Protein AF-A0A371HP97-F1 (afdb_monomer_lite)

Structure (mmCIF, N/CA/C/O backbone):
data_AF-A0A371HP97-F1
#
_entry.id   AF-A0A371HP97-F1
#
loop_
_atom_site.group_PDB
_atom_site.id
_atom_site.type_symbol
_atom_site.label_atom_id
_atom_site.label_alt_id
_atom_site.label_comp_id
_atom_site.label_asym_id
_atom_site.label_entity_id
_atom_site.label_seq_id
_atom_site.pdbx_PDB_ins_code
_atom_site.Cartn_x
_atom_site.Cartn_y
_atom_site.Cartn_z
_atom_site.occupancy
_atom_site.B_iso_or_equiv
_atom_site.auth_seq_id
_atom_site.auth_comp_id
_atom_site.auth_asym_id
_atom_site.auth_atom_id
_atom_site.pdbx_PDB_model_num
ATOM 1 N N . MET A 1 1 ? 38.746 -4.036 11.610 1.00 35.34 1 MET A N 1
ATOM 2 C CA . MET A 1 1 ? 38.986 -3.024 10.558 1.00 35.34 1 MET A CA 1
ATOM 3 C C . MET A 1 1 ? 38.233 -3.455 9.306 1.00 35.34 1 MET A C 1
ATOM 5 O O . MET A 1 1 ? 38.706 -4.333 8.599 1.00 35.34 1 MET A O 1
ATOM 9 N N . THR A 1 2 ? 37.035 -2.927 9.071 1.00 46.94 2 THR A N 1
ATOM 10 C CA . THR A 1 2 ? 36.255 -3.171 7.846 1.00 46.94 2 THR A CA 1
ATOM 11 C C . THR A 1 2 ? 36.553 -2.050 6.853 1.00 46.94 2 THR A C 1
ATOM 13 O O . THR A 1 2 ? 36.410 -0.873 7.173 1.00 46.94 2 THR A O 1
ATOM 16 N N . ARG A 1 3 ? 37.056 -2.404 5.666 1.00 50.53 3 ARG A N 1
ATOM 17 C CA . ARG A 1 3 ? 37.350 -1.446 4.592 1.00 50.53 3 ARG A CA 1
ATOM 18 C C . ARG A 1 3 ? 36.025 -1.041 3.941 1.00 50.53 3 ARG A C 1
ATOM 20 O O . ARG A 1 3 ? 35.322 -1.904 3.429 1.00 50.53 3 ARG A O 1
ATOM 27 N N . SER A 1 4 ? 35.693 0.247 3.982 1.00 48.66 4 SER A N 1
ATOM 28 C CA . SER A 1 4 ? 34.608 0.824 3.183 1.00 48.66 4 SER A CA 1
ATOM 29 C C . SER A 1 4 ? 35.014 0.787 1.707 1.00 48.66 4 SER A C 1
ATOM 31 O O . SER A 1 4 ? 36.081 1.297 1.361 1.00 48.66 4 SER A O 1
ATOM 33 N N . SER A 1 5 ? 34.201 0.154 0.859 1.00 60.38 5 SER A N 1
ATOM 34 C CA . SER A 1 5 ? 34.313 0.277 -0.596 1.00 60.38 5 SER A CA 1
ATOM 35 C C . SER A 1 5 ? 33.725 1.624 -0.987 1.00 60.38 5 SER A C 1
ATOM 37 O O . SER A 1 5 ? 32.514 1.819 -0.911 1.00 60.38 5 SER A O 1
ATOM 39 N N . THR A 1 6 ? 34.575 2.575 -1.359 1.00 61.97 6 THR A N 1
ATOM 40 C CA . THR A 1 6 ? 34.123 3.793 -2.027 1.00 61.97 6 THR A CA 1
ATOM 41 C C . THR A 1 6 ? 33.918 3.432 -3.492 1.00 61.97 6 THR A C 1
ATOM 43 O O . THR A 1 6 ? 34.843 3.556 -4.294 1.00 61.97 6 THR A O 1
ATOM 46 N N . ASP A 1 7 ? 32.736 2.913 -3.825 1.00 62.94 7 ASP A N 1
ATOM 47 C CA . ASP A 1 7 ? 32.350 2.733 -5.223 1.00 62.94 7 ASP A CA 1
ATOM 48 C C . ASP A 1 7 ? 32.505 4.083 -5.938 1.00 62.94 7 ASP A C 1
ATOM 50 O O . ASP A 1 7 ? 31.958 5.090 -5.467 1.00 62.94 7 ASP A O 1
ATOM 54 N N . PRO A 1 8 ? 33.275 4.159 -7.040 1.00 59.53 8 PRO A N 1
ATOM 55 C CA . PRO A 1 8 ? 33.364 5.375 -7.825 1.00 59.53 8 PRO A CA 1
ATOM 56 C C . PRO A 1 8 ? 31.975 5.67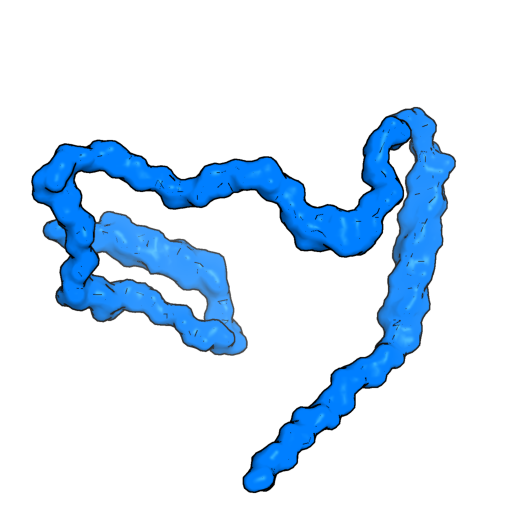9 -8.381 1.00 59.53 8 PRO A C 1
ATOM 58 O O . PRO A 1 8 ? 31.484 4.986 -9.273 1.00 59.53 8 PRO A O 1
ATOM 61 N N . LEU A 1 9 ? 31.322 6.698 -7.820 1.00 64.31 9 LEU A N 1
ATOM 62 C CA . LEU A 1 9 ? 30.080 7.233 -8.361 1.00 64.31 9 LEU A CA 1
ATOM 63 C C . LEU A 1 9 ? 30.304 7.525 -9.849 1.00 64.31 9 LEU A C 1
ATOM 65 O O . LEU A 1 9 ? 31.306 8.143 -10.211 1.00 64.31 9 LEU A O 1
ATOM 69 N N . HIS A 1 10 ? 29.397 7.000 -10.675 1.00 62.69 10 HIS A N 1
ATOM 70 C CA . HIS A 1 10 ? 29.421 7.032 -12.137 1.00 62.69 10 HIS A CA 1
ATOM 71 C C . HIS A 1 10 ? 30.087 8.295 -12.710 1.00 62.69 10 HIS A C 1
ATOM 73 O O . HIS A 1 10 ? 29.746 9.416 -12.326 1.00 62.69 10 HIS A O 1
ATOM 79 N N . ALA A 1 11 ? 31.013 8.111 -13.658 1.00 60.91 11 ALA A N 1
ATOM 80 C CA . ALA A 1 11 ? 31.627 9.216 -14.386 1.00 60.91 11 ALA A CA 1
ATOM 81 C C . ALA A 1 11 ? 30.537 10.082 -15.039 1.00 60.91 11 ALA A C 1
ATOM 83 O O . ALA A 1 11 ? 29.614 9.555 -15.661 1.00 60.91 11 ALA A O 1
ATOM 84 N N . PHE A 1 12 ? 30.644 11.403 -14.876 1.00 60.94 12 PHE A N 1
ATOM 85 C CA . PHE A 1 12 ? 29.743 12.365 -15.507 1.00 60.94 12 PHE A CA 1
ATOM 86 C C . PHE A 1 12 ? 29.695 12.129 -17.021 1.00 60.94 12 PHE A C 1
ATOM 88 O O . PHE A 1 12 ? 30.715 12.230 -17.703 1.00 60.94 12 PHE A O 1
ATOM 95 N N . ASP A 1 13 ? 28.505 11.833 -17.536 1.00 78.56 13 ASP A N 1
ATOM 96 C CA . ASP A 1 13 ? 28.269 11.626 -18.960 1.00 78.56 13 ASP A CA 1
ATOM 97 C C . ASP A 1 13 ? 28.150 12.984 -19.674 1.00 78.56 13 ASP A C 1
ATOM 99 O O . ASP A 1 13 ? 27.255 13.794 -19.400 1.00 78.56 13 ASP A O 1
ATOM 103 N N . SER A 1 14 ? 29.085 13.251 -20.586 1.00 72.81 14 SER A N 1
ATOM 104 C CA . SER A 1 14 ? 29.149 14.506 -21.335 1.00 72.81 14 SER A CA 1
ATOM 105 C C . SER A 1 14 ? 27.975 14.674 -22.307 1.00 72.81 14 SER A C 1
ATOM 107 O O . SER A 1 14 ? 2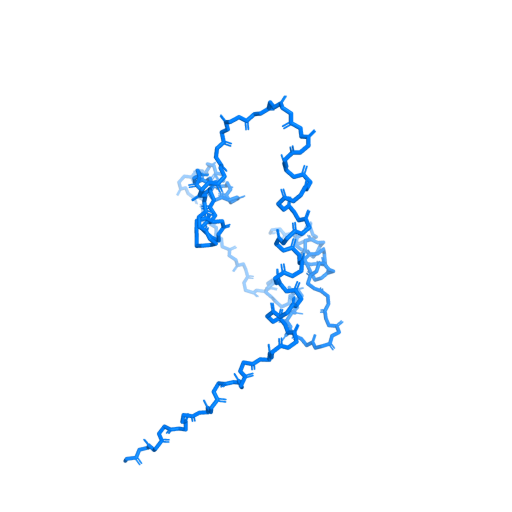7.590 15.811 -22.597 1.00 72.81 14 SER A O 1
ATOM 109 N N . GLU A 1 15 ? 27.343 13.583 -22.753 1.00 78.56 15 GLU A N 1
ATOM 110 C CA . GLU A 1 15 ? 26.176 13.627 -23.638 1.00 78.56 15 GLU A CA 1
ATOM 111 C C . GLU A 1 15 ? 24.938 14.170 -22.913 1.00 78.56 15 GLU A C 1
ATOM 113 O O . GLU A 1 15 ? 24.146 14.930 -23.492 1.00 78.56 15 GLU A O 1
ATOM 118 N N . ILE A 1 16 ? 24.812 13.870 -21.616 1.00 78.38 16 ILE A N 1
ATOM 119 C CA . ILE A 1 16 ? 23.735 14.385 -20.762 1.00 78.38 16 ILE A CA 1
ATOM 120 C C . ILE A 1 16 ? 23.872 15.906 -20.605 1.00 78.38 16 ILE A C 1
ATOM 122 O O . ILE A 1 16 ? 22.905 16.644 -20.810 1.00 78.38 16 ILE A O 1
ATOM 126 N N . GLU A 1 17 ? 25.079 16.404 -20.327 1.00 79.00 17 GLU A N 1
ATOM 127 C CA . GLU A 1 17 ? 25.351 17.841 -20.166 1.00 79.00 17 GLU A CA 1
ATOM 128 C C . GLU A 1 17 ? 25.093 18.626 -21.466 1.00 79.00 17 GLU A C 1
ATOM 130 O O . GLU A 1 17 ? 24.477 19.698 -21.455 1.00 79.00 17 GLU A O 1
ATOM 135 N N . ILE A 1 18 ? 25.503 18.082 -22.615 1.00 80.38 18 ILE A N 1
ATOM 136 C CA . ILE A 1 18 ? 25.250 18.691 -23.931 1.00 80.38 18 ILE A CA 1
ATOM 137 C C . ILE A 1 18 ? 23.744 18.775 -24.209 1.00 80.38 18 ILE A C 1
ATOM 139 O O . ILE A 1 18 ? 23.245 19.807 -24.679 1.00 80.38 18 ILE A O 1
ATOM 143 N N . THR A 1 19 ? 23.006 17.715 -23.882 1.00 89.25 19 THR A N 1
ATOM 144 C CA . THR A 1 19 ? 21.552 17.662 -24.056 1.00 89.25 19 THR A CA 1
ATOM 145 C C . THR A 1 19 ? 20.854 18.686 -23.161 1.00 89.25 19 THR A C 1
ATOM 147 O O . THR A 1 19 ? 20.011 19.450 -23.641 1.00 89.25 19 THR A O 1
ATOM 150 N N . LEU A 1 20 ? 21.267 18.812 -21.897 1.00 78.69 20 LEU A N 1
ATOM 151 C CA . LEU A 1 20 ? 20.732 19.809 -20.965 1.00 78.69 20 LEU A CA 1
ATOM 152 C C . LEU A 1 20 ? 21.012 21.249 -21.415 1.00 78.69 20 LEU A C 1
ATOM 154 O O . LEU A 1 20 ? 20.129 22.108 -21.324 1.00 78.69 20 LEU A O 1
ATOM 158 N N . ARG A 1 21 ? 22.201 21.526 -21.965 1.00 81.25 21 ARG A N 1
ATOM 159 C CA . ARG A 1 21 ? 22.528 22.841 -22.545 1.00 81.25 21 ARG A CA 1
ATOM 160 C C . ARG A 1 21 ? 21.636 23.180 -23.735 1.00 81.25 21 ARG A C 1
ATOM 162 O O . ARG A 1 21 ? 21.159 24.314 -23.830 1.00 81.25 21 ARG A O 1
ATOM 169 N N . ARG A 1 22 ? 21.363 22.206 -24.612 1.00 84.75 22 ARG A N 1
ATOM 170 C CA . ARG A 1 22 ? 20.447 22.376 -25.752 1.00 84.75 22 ARG A CA 1
ATOM 171 C C . ARG A 1 22 ? 19.018 22.654 -25.276 1.00 84.75 22 ARG A C 1
ATOM 173 O O . ARG A 1 22 ? 18.400 23.602 -25.753 1.00 84.75 22 ARG A O 1
ATOM 180 N N . ILE A 1 23 ? 18.535 21.911 -24.278 1.00 84.31 23 ILE A N 1
ATOM 181 C CA . ILE A 1 23 ? 17.209 22.119 -23.675 1.00 84.31 23 ILE A CA 1
ATOM 182 C C . ILE A 1 23 ? 17.106 23.509 -23.026 1.00 84.31 23 ILE A C 1
ATOM 184 O O . ILE A 1 23 ? 16.134 24.224 -23.273 1.00 84.31 23 ILE A O 1
ATOM 188 N N . ARG A 1 24 ? 18.111 23.945 -22.248 1.00 82.06 24 ARG A N 1
ATOM 189 C CA . ARG A 1 24 ? 18.130 25.293 -21.639 1.00 82.06 24 ARG A CA 1
ATOM 190 C C . ARG A 1 24 ? 18.121 26.397 -22.687 1.00 82.06 24 ARG A C 1
ATOM 192 O O . ARG A 1 24 ? 17.400 27.376 -22.512 1.00 82.06 24 ARG A O 1
ATOM 199 N N . LYS A 1 25 ? 18.892 26.248 -23.769 1.00 78.00 25 LYS A N 1
ATOM 200 C CA . LYS A 1 25 ? 18.924 27.238 -24.853 1.00 78.00 25 LYS A CA 1
ATOM 201 C C . LYS A 1 25 ? 17.563 27.338 -25.543 1.00 78.00 25 LYS A C 1
ATOM 203 O O . LYS A 1 25 ? 17.064 28.448 -25.681 1.00 78.00 25 LYS A O 1
ATOM 208 N N . ASN A 1 26 ? 16.939 26.200 -25.857 1.00 75.25 26 ASN A N 1
ATOM 209 C CA . ASN A 1 26 ? 15.619 26.150 -26.490 1.00 75.25 26 ASN A CA 1
ATOM 210 C C . ASN A 1 26 ? 14.527 26.772 -25.606 1.00 75.25 26 ASN A C 1
ATOM 212 O O . ASN A 1 26 ? 13.729 27.569 -26.093 1.00 75.25 26 ASN A O 1
ATOM 216 N N . ARG A 1 27 ? 14.527 26.481 -24.296 1.00 73.25 27 ARG A N 1
ATOM 217 C CA . ARG A 1 27 ? 13.579 27.090 -23.345 1.00 73.25 27 ARG A CA 1
ATOM 218 C C . ARG A 1 27 ? 13.793 28.597 -23.221 1.00 73.25 27 ARG A C 1
ATOM 220 O O . ARG A 1 27 ? 12.822 29.339 -23.227 1.00 73.25 27 ARG A O 1
ATOM 227 N N . LYS A 1 28 ? 15.047 29.062 -23.191 1.00 70.62 28 LYS A N 1
ATOM 228 C CA . LYS A 1 28 ? 15.369 30.497 -23.137 1.00 70.62 28 LYS A CA 1
ATOM 229 C C . LYS A 1 28 ? 14.889 31.252 -24.383 1.00 70.62 28 LYS A C 1
ATOM 231 O O . LYS A 1 28 ? 14.422 32.374 -24.255 1.00 70.62 28 LYS A O 1
ATOM 236 N N . THR A 1 29 ? 14.949 30.644 -25.570 1.00 60.22 29 THR A N 1
ATOM 237 C CA . THR A 1 29 ? 14.379 31.242 -26.793 1.00 60.22 29 THR A CA 1
ATOM 238 C C . THR A 1 29 ? 12.854 31.289 -26.794 1.00 60.22 29 THR A C 1
ATOM 240 O O . THR A 1 29 ? 12.309 32.268 -27.282 1.00 60.22 29 THR A O 1
ATOM 243 N N . ILE A 1 30 ? 12.176 30.285 -26.226 1.00 60.72 30 ILE A N 1
ATOM 244 C CA . ILE A 1 30 ? 10.704 30.247 -26.141 1.00 60.72 30 ILE A CA 1
ATOM 245 C C . ILE A 1 30 ? 10.181 31.276 -25.122 1.00 60.72 30 ILE A C 1
ATOM 247 O O . ILE A 1 30 ? 9.170 31.927 -25.358 1.00 60.72 30 ILE A O 1
ATOM 251 N N . ILE A 1 31 ? 10.898 31.472 -24.011 1.00 53.50 31 ILE A N 1
ATOM 252 C CA . ILE A 1 31 ? 10.529 32.435 -22.956 1.00 53.50 31 ILE A CA 1
ATOM 253 C C . ILE A 1 31 ? 10.689 33.891 -23.430 1.00 53.50 31 ILE A C 1
ATOM 255 O O . ILE A 1 31 ? 9.951 34.766 -22.996 1.00 53.50 31 ILE A O 1
ATOM 259 N N . ASN A 1 32 ? 11.612 34.167 -24.356 1.00 52.94 32 ASN A N 1
ATOM 260 C CA . ASN A 1 32 ? 11.854 35.526 -24.851 1.00 52.94 32 ASN A CA 1
ATOM 261 C C . ASN A 1 32 ? 10.826 36.011 -25.898 1.00 52.94 32 ASN A C 1
ATOM 263 O O . ASN A 1 32 ? 10.922 37.159 -26.331 1.00 52.94 32 ASN A O 1
ATOM 267 N N . SER A 1 33 ? 9.887 35.163 -26.338 1.00 50.69 33 SER A N 1
ATOM 268 C CA . SER A 1 33 ? 8.880 35.498 -27.361 1.00 50.69 33 SER A CA 1
ATOM 269 C C . SER A 1 33 ? 7.487 35.846 -26.821 1.00 50.69 33 SER A C 1
ATOM 271 O O . SER A 1 33 ? 6.631 36.216 -27.620 1.00 50.69 33 SER A O 1
ATOM 273 N N . GLU A 1 34 ? 7.250 35.796 -25.506 1.00 44.28 34 GLU A N 1
ATOM 274 C CA . GLU A 1 34 ? 5.973 36.218 -24.910 1.00 44.28 34 GLU A CA 1
ATOM 275 C C . GLU A 1 34 ? 6.152 37.398 -23.938 1.00 44.28 34 GLU A C 1
ATOM 277 O O . GLU A 1 34 ? 6.908 37.291 -22.969 1.00 44.28 34 GLU A O 1
ATOM 282 N N . PRO A 1 35 ? 5.469 38.540 -24.154 1.00 47.47 35 PRO A N 1
ATOM 283 C CA . PRO A 1 35 ? 5.479 39.643 -23.215 1.00 47.47 35 PRO A CA 1
ATOM 284 C C . PRO A 1 35 ? 4.303 39.488 -22.250 1.00 47.47 35 PRO A C 1
ATOM 286 O O . PRO A 1 35 ? 3.162 39.796 -22.587 1.00 47.47 35 PRO A O 1
ATOM 289 N N . GLY A 1 36 ? 4.590 39.060 -21.026 1.00 48.06 36 GLY A N 1
ATOM 290 C CA . GLY A 1 36 ? 3.649 39.220 -19.923 1.00 48.06 36 GLY A CA 1
ATOM 291 C C . GLY A 1 36 ? 3.570 38.012 -19.016 1.00 48.06 36 GLY A C 1
ATOM 292 O O . GLY A 1 36 ? 2.671 37.200 -19.169 1.00 48.06 36 GLY A O 1
ATOM 293 N N . GLN A 1 37 ? 4.488 37.948 -18.053 1.00 38.47 37 GLN A N 1
ATOM 294 C CA . GLN A 1 37 ? 4.217 37.649 -16.642 1.00 38.47 37 GLN A CA 1
ATOM 295 C C . GLN A 1 37 ? 5.563 37.557 -15.921 1.00 38.47 37 GLN A C 1
ATOM 297 O O . GLN A 1 37 ? 6.228 36.526 -15.870 1.00 38.47 37 GLN A O 1
ATOM 302 N N . THR A 1 38 ? 6.006 38.699 -15.403 1.00 49.69 38 THR A N 1
ATOM 303 C CA . THR A 1 38 ? 7.085 38.761 -14.424 1.00 49.69 38 THR A CA 1
ATOM 304 C C . THR A 1 38 ? 6.532 38.286 -13.096 1.00 49.69 38 THR A C 1
ATOM 306 O O . THR A 1 38 ? 6.036 39.098 -12.332 1.00 49.69 38 THR A O 1
ATOM 309 N N . GLU A 1 39 ? 6.617 36.992 -12.821 1.00 47.69 39 GLU A N 1
ATOM 310 C CA . GLU A 1 39 ? 6.648 36.497 -11.452 1.00 47.69 39 GLU A CA 1
ATOM 311 C C . GLU A 1 39 ? 7.292 35.105 -11.447 1.00 47.69 39 GLU A C 1
ATOM 313 O O . GLU A 1 39 ? 6.737 34.123 -11.927 1.00 47.69 39 GLU A O 1
ATOM 318 N N . ASN A 1 40 ? 8.480 35.032 -10.837 1.00 54.56 40 ASN A N 1
ATOM 319 C CA . ASN A 1 40 ? 9.057 33.804 -10.289 1.00 54.56 40 ASN A CA 1
ATOM 320 C C . ASN A 1 40 ? 9.833 32.850 -11.235 1.00 54.56 40 ASN A C 1
ATOM 322 O O . ASN A 1 40 ? 9.551 31.653 -11.313 1.00 54.56 40 ASN A O 1
ATOM 326 N N . HIS A 1 41 ? 10.878 33.341 -11.914 1.00 55.72 41 HIS A N 1
ATOM 327 C CA . HIS A 1 41 ? 11.786 32.488 -12.711 1.00 55.72 41 HIS A CA 1
ATOM 328 C C . HIS A 1 41 ? 13.229 32.360 -12.201 1.00 55.72 41 HIS A C 1
ATOM 330 O O . HIS A 1 41 ? 14.013 31.635 -12.810 1.00 55.72 41 HIS A O 1
ATOM 336 N N . ASP A 1 42 ? 13.549 32.925 -11.037 1.00 58.41 42 ASP A N 1
ATOM 337 C CA . ASP A 1 42 ? 14.857 32.736 -10.389 1.00 58.41 42 ASP A CA 1
ATOM 338 C C . ASP A 1 42 ? 14.867 31.600 -9.350 1.00 58.41 42 ASP A C 1
ATOM 340 O O . ASP A 1 42 ? 15.763 31.534 -8.513 1.00 58.41 42 ASP A O 1
ATOM 344 N N . ARG A 1 43 ? 13.900 30.670 -9.401 1.00 68.44 43 ARG A N 1
ATOM 345 C CA . ARG A 1 43 ? 13.932 29.485 -8.532 1.00 68.44 43 ARG A CA 1
ATOM 346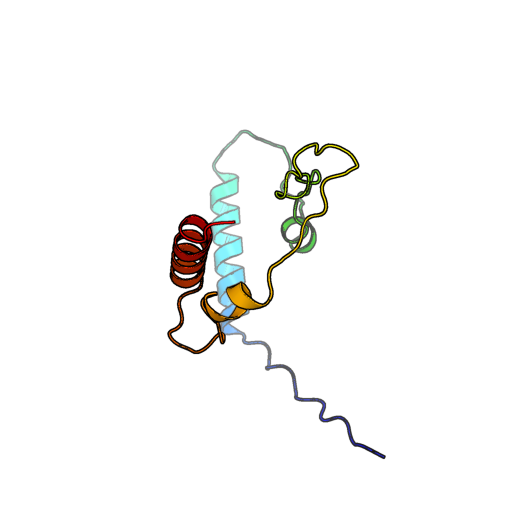 C C . ARG A 1 43 ? 15.056 28.550 -8.973 1.00 68.44 43 ARG A C 1
ATOM 348 O O . ARG A 1 43 ? 15.064 28.027 -10.090 1.00 68.44 43 ARG A O 1
ATOM 355 N N . THR A 1 44 ? 16.011 28.315 -8.087 1.00 76.88 44 THR A N 1
ATOM 356 C CA . THR A 1 44 ? 17.065 27.317 -8.262 1.00 76.88 44 THR A CA 1
ATOM 357 C C . THR A 1 44 ? 16.468 25.908 -8.365 1.00 76.88 44 THR A C 1
ATOM 359 O O . THR A 1 44 ? 15.393 25.623 -7.847 1.00 76.88 44 THR A O 1
ATOM 362 N N . LEU A 1 45 ? 17.178 24.972 -9.009 1.00 72.88 45 LEU A N 1
ATOM 363 C CA . LEU A 1 45 ? 16.755 23.561 -9.118 1.00 72.88 45 LEU A CA 1
ATOM 364 C C . LEU A 1 45 ? 16.439 22.944 -7.738 1.00 72.88 45 LEU A C 1
ATOM 366 O O . LEU A 1 45 ? 15.563 22.096 -7.615 1.00 72.88 45 LEU A O 1
ATOM 370 N N . LYS A 1 46 ? 17.127 23.429 -6.699 1.00 69.31 46 LYS A N 1
ATOM 371 C CA . LYS A 1 46 ? 16.892 23.093 -5.294 1.00 69.31 46 LYS A CA 1
ATOM 372 C C . LYS A 1 46 ? 15.538 23.601 -4.786 1.00 69.31 46 LYS A C 1
ATOM 374 O O . LYS A 1 46 ? 14.872 22.863 -4.077 1.00 69.31 46 LYS A O 1
ATOM 379 N N . GLU A 1 47 ? 15.125 24.804 -5.179 1.00 70.88 47 GLU A N 1
ATOM 380 C CA . GLU A 1 47 ? 13.827 25.394 -4.820 1.00 70.88 47 GLU A CA 1
ATOM 381 C C . GLU A 1 47 ? 12.653 24.740 -5.557 1.00 70.88 47 GLU A C 1
ATOM 383 O O . GLU A 1 47 ? 11.561 24.643 -5.007 1.00 70.88 47 GLU A O 1
ATOM 388 N N . LEU A 1 48 ? 12.880 24.241 -6.777 1.00 68.44 48 LEU A N 1
ATOM 389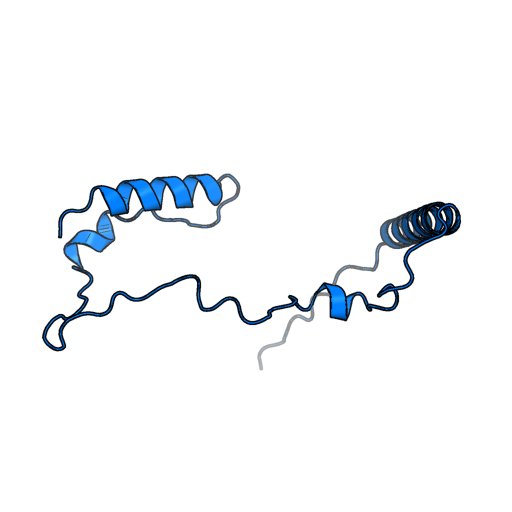 C CA . LEU A 1 48 ? 11.901 23.424 -7.509 1.00 68.44 48 LEU A CA 1
ATOM 390 C C . LEU A 1 48 ? 11.778 21.999 -6.949 1.00 68.44 48 LEU A C 1
ATOM 392 O O . LEU A 1 48 ? 10.755 21.349 -7.148 1.00 68.44 48 LEU A O 1
ATOM 396 N N . ALA A 1 49 ? 12.830 21.504 -6.291 1.00 66.38 49 ALA A N 1
ATOM 397 C CA . ALA A 1 49 ? 12.856 20.192 -5.650 1.00 66.38 49 ALA A CA 1
ATOM 398 C C . ALA A 1 49 ? 12.387 20.231 -4.189 1.00 66.38 49 ALA A C 1
ATOM 400 O O . ALA A 1 49 ? 12.023 19.188 -3.648 1.00 66.38 49 ALA A O 1
ATOM 401 N N . THR A 1 50 ? 12.376 21.400 -3.541 1.00 65.75 50 THR A N 1
ATOM 402 C CA . THR A 1 50 ? 11.600 21.597 -2.315 1.00 65.75 50 THR A CA 1
ATOM 403 C C . THR A 1 50 ? 10.129 21.592 -2.697 1.00 65.75 50 THR A C 1
ATOM 405 O O . THR A 1 50 ? 9.699 22.505 -3.404 1.00 65.75 50 THR A O 1
ATOM 408 N N . PRO A 1 51 ? 9.346 20.588 -2.270 1.00 60.34 51 PRO A N 1
ATOM 409 C CA . PRO A 1 51 ? 7.910 20.660 -2.449 1.00 60.34 51 PRO A CA 1
ATOM 410 C C . PRO A 1 51 ? 7.419 21.969 -1.823 1.00 60.34 51 PRO A C 1
ATOM 412 O O . PRO A 1 51 ? 7.828 22.317 -0.713 1.00 60.34 51 PRO A O 1
ATOM 415 N N . ASP A 1 52 ? 6.572 22.699 -2.547 1.00 66.19 52 ASP A N 1
ATOM 416 C CA . ASP A 1 52 ? 5.838 23.862 -2.040 1.00 66.19 52 ASP A CA 1
ATOM 417 C C . ASP A 1 52 ? 4.758 23.359 -1.075 1.00 66.19 52 ASP A C 1
ATOM 419 O O . ASP A 1 52 ? 3.558 23.382 -1.337 1.00 66.19 52 ASP A O 1
ATOM 423 N N . VAL A 1 53 ? 5.208 22.750 0.020 1.00 61.50 53 VAL A N 1
ATOM 424 C CA . VAL A 1 53 ? 4.358 22.295 1.107 1.00 61.50 53 VAL A CA 1
ATOM 425 C C . VAL A 1 53 ? 4.023 23.529 1.930 1.00 61.50 53 VAL A C 1
ATOM 427 O O . VAL A 1 53 ? 4.495 23.715 3.051 1.00 61.50 53 VAL A O 1
ATOM 430 N N . VAL A 1 54 ? 3.088 24.331 1.412 1.00 59.44 54 VAL A N 1
ATOM 431 C CA . VAL A 1 54 ? 1.957 24.697 2.266 1.00 59.44 54 VAL A CA 1
ATOM 432 C C . VAL A 1 54 ? 1.435 23.359 2.752 1.00 59.44 54 VAL A C 1
ATOM 434 O O . VAL A 1 54 ? 0.808 22.635 1.986 1.00 59.44 54 VAL A O 1
ATOM 437 N N . TYR A 1 55 ? 1.888 22.983 3.947 1.00 56.44 55 TYR A N 1
ATOM 438 C CA . TYR A 1 55 ? 1.680 21.709 4.612 1.00 56.44 55 TYR A CA 1
ATOM 439 C C . TYR A 1 55 ? 0.312 21.165 4.202 1.00 56.44 55 TYR A C 1
ATOM 441 O O . TYR A 1 55 ? -0.703 21.646 4.704 1.00 56.44 55 TYR A O 1
ATOM 449 N N . GLN A 1 56 ? 0.257 20.239 3.233 1.00 51.41 56 GLN A N 1
ATOM 450 C CA . GLN A 1 56 ? -0.981 19.510 3.027 1.00 51.41 56 GLN A CA 1
ATOM 451 C C . GLN A 1 56 ? -1.162 18.797 4.360 1.00 51.41 56 GLN A C 1
ATOM 453 O O . GLN A 1 56 ? -0.279 18.006 4.723 1.00 51.41 56 GLN A O 1
ATOM 458 N N . PRO A 1 57 ? -2.199 19.141 5.152 1.00 57.09 57 PRO A N 1
ATOM 459 C CA . PRO A 1 57 ? -2.463 18.398 6.366 1.00 57.09 57 PRO A CA 1
ATOM 460 C C . PRO A 1 57 ? -2.497 16.943 5.933 1.00 57.09 57 PRO A C 1
ATOM 462 O O . PRO A 1 57 ? -3.080 16.651 4.886 1.00 57.09 57 PRO A O 1
ATOM 465 N N . TRP A 1 58 ? -1.756 16.098 6.660 1.00 61.03 58 TRP A N 1
ATOM 466 C CA . TRP A 1 58 ? -1.631 14.668 6.402 1.00 61.03 58 TRP A CA 1
ATOM 467 C C . TRP A 1 58 ? -2.904 14.182 5.718 1.00 61.03 58 TRP A C 1
ATOM 469 O O . TRP A 1 58 ? -3.978 14.343 6.294 1.00 61.03 58 TRP A O 1
ATOM 479 N N . CYS A 1 59 ? -2.818 13.623 4.504 1.00 63.69 59 CYS A N 1
ATOM 480 C CA . CYS A 1 59 ? -3.998 13.148 3.756 1.00 63.69 59 CYS A CA 1
ATOM 481 C C . CYS A 1 59 ? -4.833 12.107 4.539 1.00 63.69 59 CYS A C 1
ATOM 483 O O . CYS A 1 59 ? -5.847 11.609 4.063 1.00 63.69 59 CYS A O 1
ATOM 485 N N . ILE A 1 60 ? -4.371 11.754 5.736 1.00 72.19 60 ILE A N 1
ATOM 486 C CA . ILE A 1 60 ? -5.009 10.962 6.761 1.00 72.19 60 ILE A CA 1
ATOM 487 C C . ILE A 1 60 ? -5.816 11.905 7.668 1.00 72.19 60 ILE A C 1
ATOM 489 O O . ILE A 1 60 ? -5.300 12.484 8.625 1.00 72.19 60 ILE A O 1
ATOM 493 N N . GLN A 1 61 ? -7.109 12.030 7.377 1.00 74.12 61 GLN A N 1
ATOM 494 C CA . GLN A 1 61 ? -8.070 12.608 8.309 1.00 74.12 61 GLN A CA 1
ATOM 495 C C . GLN A 1 61 ? -8.483 11.532 9.318 1.00 74.12 61 GLN A C 1
ATOM 497 O O . GLN A 1 61 ? -9.119 10.545 8.952 1.00 74.12 61 GLN A O 1
ATOM 502 N N . TYR A 1 62 ? -8.138 11.724 10.591 1.00 69.31 62 TYR A N 1
ATOM 503 C CA . TYR A 1 62 ? -8.637 10.868 11.664 1.00 69.31 62 TYR A CA 1
ATOM 504 C C . TYR A 1 62 ? -10.085 11.259 12.001 1.00 69.31 62 TYR A C 1
ATOM 506 O O . TYR A 1 62 ? -10.340 12.432 12.289 1.00 69.31 62 TYR A O 1
ATOM 514 N N . PRO A 1 63 ? -11.041 10.317 11.986 1.00 74.50 63 PRO A N 1
ATOM 515 C CA . 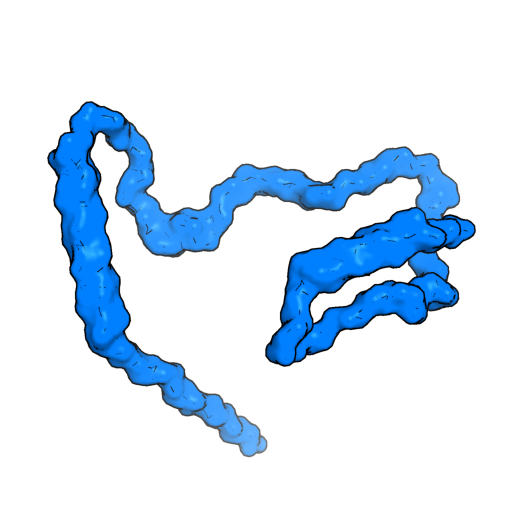PRO A 1 63 ? -12.376 10.553 12.521 1.00 74.50 63 PRO A CA 1
ATOM 516 C C . PRO A 1 63 ? -12.303 10.979 13.992 1.00 74.50 63 PRO A C 1
ATOM 518 O O . PRO A 1 63 ? -11.520 10.412 14.758 1.00 74.50 63 PRO A O 1
ATOM 521 N N . GLN A 1 64 ? -13.139 11.938 14.404 1.00 72.00 64 GLN A N 1
ATOM 522 C CA . GLN A 1 64 ? -13.373 12.176 15.829 1.00 72.00 64 GLN A CA 1
ATOM 523 C C . GLN A 1 64 ? -14.127 10.967 16.389 1.00 72.00 64 GLN A C 1
ATOM 525 O O . GLN A 1 64 ? -15.256 10.703 15.981 1.00 72.00 64 GLN A O 1
ATOM 530 N N . LEU A 1 65 ? -13.476 10.210 17.270 1.00 70.25 65 LEU A N 1
ATOM 531 C CA . LEU A 1 65 ? -14.070 9.062 17.948 1.00 70.25 65 LEU A CA 1
ATOM 532 C C . LEU A 1 65 ? -14.357 9.385 19.411 1.00 70.25 65 LEU A C 1
ATOM 534 O O . LEU A 1 65 ? -13.662 10.193 20.029 1.00 70.25 65 LEU A O 1
ATOM 538 N N . GLU A 1 66 ? -15.355 8.699 19.963 1.00 78.44 66 GLU A N 1
ATOM 539 C CA . GLU A 1 66 ? -15.608 8.688 21.399 1.00 78.44 66 GLU A CA 1
ATOM 540 C C . GLU A 1 66 ? -14.361 8.179 22.152 1.00 78.44 66 GLU A C 1
ATOM 542 O O . GLU A 1 66 ? -13.726 7.223 21.694 1.00 78.44 66 GLU A O 1
ATOM 547 N N . PRO A 1 67 ? -14.008 8.739 23.326 1.00 67.62 67 PRO A N 1
ATOM 548 C CA . PRO A 1 67 ? -12.801 8.367 24.080 1.00 67.62 67 PRO A CA 1
ATOM 549 C C . PRO A 1 67 ? -12.670 6.875 24.437 1.00 67.62 67 PRO A C 1
ATOM 551 O O . PRO A 1 67 ? -11.589 6.422 24.803 1.00 67.62 67 PRO A O 1
ATOM 554 N N . ALA A 1 68 ? -13.760 6.110 24.349 1.00 68.56 68 ALA A N 1
ATOM 555 C CA . ALA A 1 68 ? -13.796 4.673 24.617 1.00 68.56 68 ALA A CA 1
ATOM 556 C C . ALA A 1 68 ? -13.445 3.797 23.397 1.00 68.56 68 ALA A C 1
ATOM 558 O O . ALA A 1 68 ? -13.352 2.576 23.527 1.00 68.56 68 ALA A O 1
ATOM 559 N N . GLN A 1 69 ? -13.279 4.383 22.210 1.00 72.31 69 GLN A N 1
ATOM 560 C CA . GLN A 1 69 ? -13.079 3.640 20.973 1.00 72.31 69 GLN A CA 1
ATOM 561 C C . GLN A 1 69 ? -11.579 3.504 20.669 1.00 72.31 69 GLN A C 1
ATOM 563 O O . GLN A 1 69 ? -10.913 4.454 20.260 1.00 72.31 69 GLN A O 1
ATOM 568 N N . THR A 1 70 ? -11.029 2.307 20.855 1.00 74.88 70 THR A N 1
ATOM 569 C CA . THR A 1 70 ? -9.645 2.001 20.475 1.00 74.88 70 THR A CA 1
ATOM 570 C C . THR A 1 70 ? -9.599 1.448 19.054 1.00 74.88 70 THR A C 1
ATOM 572 O O . THR A 1 70 ? -10.288 0.475 18.746 1.00 74.88 70 THR A O 1
ATOM 575 N N . TYR A 1 71 ? -8.770 2.030 18.183 1.00 75.81 71 TYR A N 1
ATOM 576 C CA . TYR A 1 71 ? -8.457 1.420 16.889 1.00 75.81 71 TYR A CA 1
ATOM 577 C C . TYR A 1 71 ? -7.569 0.195 17.115 1.00 75.81 71 TYR A C 1
ATOM 579 O O . TYR A 1 71 ? -6.421 0.330 17.535 1.00 75.81 71 TYR A O 1
ATOM 587 N N . GLU A 1 72 ? -8.085 -0.995 16.818 1.00 84.00 72 GLU A N 1
ATOM 588 C CA . GLU A 1 72 ? -7.311 -2.233 16.864 1.00 84.00 72 GLU A CA 1
ATOM 589 C C . GLU A 1 72 ? -7.214 -2.841 15.466 1.00 84.00 72 GLU A C 1
ATOM 591 O O . GLU A 1 72 ? -8.220 -3.137 14.817 1.00 84.00 72 GLU A O 1
ATOM 596 N N . LEU A 1 73 ? -5.983 -3.060 15.001 1.00 84.00 73 LEU A N 1
ATOM 597 C CA . LEU A 1 73 ? -5.750 -3.893 13.832 1.00 84.00 73 LEU A CA 1
ATOM 598 C C . LEU A 1 73 ? -5.790 -5.357 14.270 1.00 84.00 73 LEU A C 1
ATOM 600 O O . LEU A 1 73 ? -4.853 -5.850 14.900 1.00 84.00 73 LEU A O 1
ATOM 604 N N . LYS A 1 74 ? -6.854 -6.071 13.900 1.00 87.56 74 LYS A N 1
ATOM 605 C CA . LYS A 1 74 ? -6.949 -7.508 14.175 1.00 87.56 74 LYS A CA 1
ATOM 606 C C . LYS A 1 74 ? -5.812 -8.244 13.466 1.00 87.56 74 LYS A C 1
ATOM 608 O O . LYS A 1 74 ? -5.731 -8.244 12.239 1.00 87.56 74 LYS A O 1
ATOM 613 N N . SER A 1 75 ? -4.962 -8.939 14.216 1.00 89.00 75 SER A N 1
ATOM 614 C CA . SER A 1 75 ? -3.841 -9.703 13.645 1.00 89.00 75 SER A CA 1
ATOM 615 C C . SER A 1 75 ? -4.304 -10.784 12.661 1.00 89.00 75 SER A C 1
ATOM 617 O O . SER A 1 75 ? -3.677 -11.002 11.624 1.00 89.00 75 SER A O 1
ATOM 619 N N . GLY A 1 76 ? -5.469 -11.382 12.926 1.00 88.38 76 GLY A N 1
ATOM 620 C CA . GLY A 1 76 ? -6.141 -12.329 12.038 1.00 88.38 76 GLY A CA 1
ATOM 621 C C . GLY A 1 76 ? -6.552 -11.747 10.685 1.00 88.38 76 GLY A C 1
ATOM 622 O O . GLY A 1 76 ? -6.960 -12.503 9.825 1.00 88.38 76 GLY A O 1
ATOM 623 N N . LEU A 1 77 ? -6.431 -10.442 10.458 1.00 89.81 77 LEU A N 1
ATOM 624 C CA . LEU A 1 77 ? -6.725 -9.798 9.180 1.00 89.81 77 LEU A CA 1
ATOM 625 C C . LEU A 1 77 ? -5.461 -9.445 8.378 1.00 89.81 77 LEU A C 1
ATOM 627 O O . LEU A 1 77 ? -5.529 -9.274 7.164 1.00 89.81 77 LEU A O 1
ATOM 631 N N . ILE A 1 78 ? -4.292 -9.408 9.024 1.00 90.88 78 ILE A N 1
ATOM 632 C CA . ILE A 1 78 ? -3.016 -9.014 8.401 1.00 90.88 78 ILE A CA 1
ATOM 633 C C . ILE A 1 78 ? -2.635 -9.957 7.255 1.00 90.88 78 ILE A C 1
ATOM 635 O O . ILE A 1 78 ? -2.071 -9.526 6.253 1.00 90.88 78 ILE A O 1
ATOM 639 N N . HIS A 1 79 ? -2.970 -11.242 7.375 1.00 89.38 79 HIS A N 1
ATOM 640 C CA . HIS A 1 79 ? -2.636 -12.241 6.360 1.00 89.38 79 HIS A CA 1
ATOM 641 C C . HIS A 1 79 ? -3.418 -12.077 5.047 1.00 89.38 79 HIS A C 1
ATOM 643 O O . HIS A 1 79 ? -3.018 -12.659 4.042 1.00 89.38 79 HIS A O 1
ATOM 649 N N . LEU A 1 80 ? -4.512 -11.307 5.050 1.00 91.06 80 LEU A N 1
ATOM 650 C CA . LEU A 1 80 ? -5.312 -11.023 3.857 1.00 91.06 80 LEU A CA 1
ATOM 651 C C . LEU A 1 80 ? -4.745 -9.860 3.040 1.00 91.06 80 LEU A C 1
ATOM 653 O O . LEU A 1 80 ? -5.085 -9.724 1.867 1.00 91.06 80 LEU A O 1
ATOM 657 N N . LEU A 1 81 ? -3.895 -9.024 3.641 1.00 93.38 81 LEU A N 1
ATOM 658 C CA . LEU A 1 81 ? -3.346 -7.854 2.970 1.00 93.38 81 LEU A CA 1
ATOM 659 C C . LEU A 1 81 ? -2.417 -8.282 1.821 1.00 93.38 81 LEU A C 1
ATOM 661 O O . LEU A 1 81 ? -1.509 -9.095 2.040 1.00 93.38 81 LEU A O 1
ATOM 665 N N . PRO A 1 82 ? -2.598 -7.728 0.606 1.00 95.25 82 PRO A N 1
ATOM 666 C CA . PRO A 1 82 ? -1.665 -7.937 -0.490 1.00 95.25 82 PRO A CA 1
ATOM 667 C C . PRO A 1 82 ? -0.244 -7.538 -0.083 1.00 95.25 82 PRO A C 1
ATOM 669 O O . PRO A 1 82 ? -0.045 -6.576 0.660 1.00 95.25 82 PRO A O 1
ATOM 672 N N . LYS A 1 83 ? 0.760 -8.246 -0.607 1.00 94.62 83 LYS A N 1
ATOM 673 C CA . LYS A 1 83 ? 2.178 -7.939 -0.377 1.00 94.62 83 LYS A CA 1
ATOM 674 C C . LYS A 1 83 ? 2.788 -7.308 -1.619 1.00 94.62 83 LYS A C 1
ATOM 676 O O . LYS A 1 83 ? 2.524 -7.761 -2.728 1.00 94.62 83 LYS A O 1
ATOM 681 N N . PHE A 1 84 ? 3.607 -6.286 -1.412 1.00 96.38 84 PHE A N 1
ATOM 682 C CA . PHE A 1 84 ? 4.413 -5.656 -2.450 1.00 96.38 84 PHE A CA 1
ATOM 683 C C . PHE A 1 84 ? 5.882 -5.879 -2.122 1.00 96.38 84 PHE A C 1
ATOM 685 O O . PHE A 1 84 ? 6.322 -5.552 -1.019 1.00 96.38 84 PHE A O 1
ATOM 692 N N . HIS A 1 85 ? 6.629 -6.453 -3.056 1.00 96.19 85 HIS A N 1
ATOM 693 C CA . HIS A 1 85 ? 8.036 -6.804 -2.874 1.00 96.19 85 HIS A CA 1
ATOM 694 C C . HIS A 1 85 ? 8.968 -5.850 -3.635 1.00 96.19 85 HIS A C 1
ATOM 696 O O . HIS A 1 85 ? 10.178 -5.884 -3.423 1.00 96.19 85 HIS A O 1
ATOM 702 N N . GLY A 1 86 ? 8.419 -4.996 -4.506 1.00 96.25 86 GLY A N 1
ATOM 703 C CA . GLY A 1 86 ? 9.177 -4.053 -5.324 1.00 96.25 86 GLY A CA 1
ATOM 704 C C . GLY A 1 86 ? 9.965 -4.734 -6.442 1.00 96.25 86 GLY A C 1
ATOM 705 O O . GLY A 1 86 ? 11.008 -4.227 -6.852 1.00 96.25 86 GLY A O 1
ATOM 706 N N . LEU A 1 87 ? 9.509 -5.901 -6.909 1.00 97.06 87 LEU A N 1
ATOM 707 C CA . LEU A 1 87 ? 10.193 -6.643 -7.969 1.00 97.06 87 LEU A CA 1
ATOM 708 C C . LEU A 1 87 ? 9.982 -5.990 -9.337 1.00 97.06 87 LEU A C 1
ATOM 710 O O . LEU A 1 87 ? 8.963 -5.351 -9.599 1.00 97.06 87 LEU A O 1
ATOM 714 N N . VAL A 1 88 ? 10.934 -6.213 -10.248 1.00 92.44 88 VAL A N 1
ATOM 715 C CA . VAL A 1 88 ? 10.809 -5.808 -11.653 1.00 92.44 88 VAL A CA 1
ATOM 716 C C . VAL A 1 88 ? 9.596 -6.521 -12.258 1.00 92.44 88 VAL A C 1
ATOM 718 O O . VAL A 1 88 ? 9.614 -7.734 -12.447 1.00 92.44 88 VAL A O 1
ATOM 721 N N . GLY A 1 89 ? 8.533 -5.763 -12.529 1.00 94.38 89 GLY A N 1
ATOM 722 C CA . GLY A 1 89 ? 7.258 -6.273 -13.044 1.00 94.38 89 GLY A CA 1
ATOM 723 C C . GLY A 1 89 ? 6.081 -6.148 -12.072 1.00 94.38 89 GLY A C 1
ATOM 724 O O . GLY A 1 89 ? 4.936 -6.289 -12.502 1.00 94.38 89 GLY A O 1
ATOM 725 N N . GLU A 1 90 ? 6.320 -5.836 -10.796 1.00 97.31 90 GLU A N 1
ATOM 726 C CA . GLU A 1 90 ? 5.247 -5.412 -9.896 1.00 97.31 90 GLU A CA 1
ATOM 727 C C . GLU A 1 90 ? 4.877 -3.949 -10.184 1.00 97.31 90 GLU A C 1
ATOM 729 O O . GLU A 1 90 ? 5.738 -3.070 -10.225 1.00 97.31 90 GLU A O 1
ATOM 734 N N . ASP A 1 91 ? 3.585 -3.679 -10.387 1.00 96.94 91 ASP A N 1
ATOM 735 C CA . ASP A 1 91 ? 3.080 -2.326 -10.632 1.00 96.94 91 ASP A CA 1
ATOM 736 C C . ASP A 1 91 ? 2.555 -1.697 -9.324 1.00 96.94 91 ASP A C 1
ATOM 738 O O . ASP A 1 91 ? 1.589 -2.214 -8.746 1.00 96.94 91 ASP A O 1
ATOM 742 N N . PRO A 1 92 ? 3.135 -0.573 -8.855 1.00 96.81 92 PRO A N 1
ATOM 743 C CA . PRO A 1 92 ? 2.707 0.079 -7.617 1.00 96.81 92 PRO A CA 1
ATOM 744 C C . PRO A 1 92 ? 1.238 0.520 -7.639 1.00 96.81 92 PRO A C 1
ATOM 746 O O . PRO A 1 92 ? 0.536 0.411 -6.635 1.00 96.81 92 PRO A O 1
ATOM 749 N N . HIS A 1 93 ? 0.741 0.993 -8.785 1.00 96.31 93 HIS A N 1
ATOM 750 C CA . HIS A 1 93 ? -0.629 1.502 -8.895 1.00 96.31 93 HIS A CA 1
ATOM 751 C C . HIS A 1 93 ? -1.661 0.376 -8.802 1.00 96.31 93 HIS A C 1
ATOM 753 O O . HIS A 1 93 ? -2.695 0.522 -8.147 1.00 96.31 93 HIS A O 1
ATOM 759 N N . LYS A 1 94 ? -1.381 -0.760 -9.436 1.00 96.75 94 LYS A N 1
ATOM 760 C CA . LYS A 1 94 ? -2.170 -1.984 -9.352 1.00 96.75 94 LYS A CA 1
ATOM 761 C C . LYS A 1 94 ? -2.186 -2.509 -7.923 1.00 96.75 94 LYS A C 1
ATOM 763 O O . LYS A 1 94 ? -3.266 -2.804 -7.421 1.00 96.75 94 LYS A O 1
ATOM 768 N N . HIS A 1 95 ? -1.032 -2.541 -7.257 1.00 97.31 95 HIS A N 1
ATOM 769 C CA . HIS A 1 95 ? -0.953 -2.966 -5.862 1.00 97.31 95 HIS A CA 1
ATOM 770 C C . HIS A 1 95 ? -1.834 -2.101 -4.947 1.00 97.31 95 HIS A C 1
ATOM 772 O O . HIS A 1 95 ? -2.607 -2.635 -4.157 1.00 97.31 95 HIS A O 1
ATOM 778 N N . LEU A 1 96 ? -1.793 -0.771 -5.096 1.00 95.75 96 LEU A N 1
ATOM 779 C CA . LEU A 1 96 ? -2.645 0.135 -4.314 1.00 95.75 96 LEU A CA 1
ATOM 780 C C . LEU A 1 96 ? -4.143 -0.106 -4.558 1.00 95.75 96 LEU A C 1
ATOM 782 O O . LEU A 1 96 ? -4.935 -0.078 -3.614 1.00 95.75 96 LEU A O 1
ATOM 786 N N . LYS A 1 97 ? -4.545 -0.377 -5.806 1.00 95.56 97 LYS A N 1
ATOM 787 C CA . LYS A 1 97 ? -5.939 -0.720 -6.136 1.00 95.56 97 LYS A CA 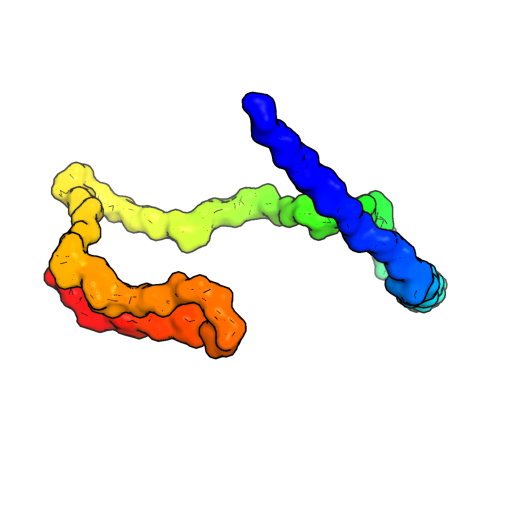1
ATOM 788 C C . LYS A 1 97 ? -6.365 -2.037 -5.490 1.00 95.56 97 LYS A C 1
ATOM 790 O O . LYS A 1 97 ? -7.441 -2.098 -4.904 1.00 95.56 97 LYS A O 1
ATOM 795 N N . GLU A 1 98 ? -5.531 -3.070 -5.570 1.00 96.69 98 GLU A N 1
ATOM 796 C CA . GLU A 1 98 ? -5.794 -4.366 -4.935 1.00 96.69 98 GLU A CA 1
ATOM 797 C C . GLU A 1 98 ? -5.890 -4.235 -3.414 1.00 96.69 98 GLU A C 1
ATOM 799 O O . GLU A 1 98 ? -6.845 -4.728 -2.816 1.00 96.69 98 GLU A O 1
ATOM 804 N N . PHE A 1 99 ? -4.959 -3.504 -2.798 1.00 96.12 99 PHE A N 1
ATOM 805 C CA . PHE A 1 99 ? -4.977 -3.212 -1.368 1.00 96.12 99 PHE A CA 1
ATOM 806 C C . PHE A 1 99 ? -6.291 -2.544 -0.948 1.00 96.12 99 PHE A C 1
ATOM 808 O O . PHE A 1 99 ? -6.945 -2.998 -0.011 1.00 96.12 99 PHE A O 1
ATOM 815 N N . HIS A 1 100 ? -6.726 -1.510 -1.675 1.00 94.00 100 HIS A N 1
ATOM 816 C CA . HIS A 1 100 ? -7.986 -0.823 -1.395 1.00 94.00 100 HIS A CA 1
ATOM 817 C C . HIS A 1 100 ? -9.196 -1.762 -1.496 1.00 94.00 100 HIS A C 1
ATOM 819 O O . HIS A 1 100 ? -10.079 -1.731 -0.636 1.00 94.00 100 HIS A O 1
ATOM 825 N N . VAL A 1 101 ? -9.246 -2.603 -2.533 1.00 95.38 101 VAL A N 1
ATOM 826 C CA . VAL A 1 101 ? -10.328 -3.580 -2.719 1.00 95.38 101 VAL A CA 1
ATOM 827 C C . VAL A 1 101 ? -10.372 -4.558 -1.549 1.00 95.38 101 VAL A C 1
ATOM 829 O O . VAL A 1 101 ? -11.435 -4.738 -0.961 1.00 95.38 101 VAL A O 1
ATOM 832 N N . VAL A 1 102 ? -9.229 -5.130 -1.159 1.00 94.19 102 VAL A N 1
ATOM 833 C CA . VAL A 1 102 ? -9.150 -6.057 -0.022 1.00 94.19 102 VAL A CA 1
ATOM 834 C C . VAL A 1 102 ? -9.641 -5.380 1.256 1.00 94.19 102 VAL A C 1
ATOM 836 O O . VAL A 1 102 ? -10.591 -5.872 1.863 1.00 94.19 102 VAL A O 1
ATOM 839 N N . CYS A 1 103 ? -9.091 -4.214 1.607 1.00 91.31 103 CYS A N 1
ATOM 840 C CA . CYS A 1 103 ? -9.490 -3.460 2.799 1.00 91.31 103 CYS A CA 1
ATOM 841 C C . CYS A 1 103 ? -10.988 -3.135 2.827 1.00 91.31 103 CYS A C 1
ATOM 843 O O . CYS A 1 103 ? -11.618 -3.238 3.875 1.00 91.31 103 CYS A O 1
ATOM 845 N N . SER A 1 104 ? -11.583 -2.814 1.676 1.00 90.50 104 SER A N 1
ATOM 846 C CA . SER A 1 104 ? -13.017 -2.504 1.569 1.00 90.50 104 SER A CA 1
ATOM 847 C C . SER A 1 104 ? -13.920 -3.719 1.814 1.00 90.50 104 SER A C 1
ATOM 849 O O . SER A 1 104 ? -15.089 -3.564 2.160 1.00 90.50 104 SER A O 1
ATOM 851 N N . THR A 1 105 ? -13.402 -4.934 1.617 1.00 90.12 105 THR A N 1
ATOM 852 C CA . THR A 1 105 ? -14.150 -6.188 1.830 1.00 90.12 105 THR A CA 1
ATOM 853 C C . THR A 1 105 ? -13.971 -6.775 3.227 1.00 90.12 105 THR A C 1
ATOM 855 O O . THR A 1 105 ? -14.719 -7.675 3.619 1.00 90.12 105 THR A O 1
ATOM 858 N N . MET A 1 106 ? -13.003 -6.269 3.992 1.00 89.31 106 MET A N 1
ATOM 859 C CA . MET A 1 106 ? -12.736 -6.728 5.348 1.00 89.31 106 MET A CA 1
ATOM 860 C C . MET A 1 106 ? -13.849 -6.240 6.272 1.00 89.31 106 MET A C 1
ATOM 862 O O . MET A 1 106 ? -14.098 -5.044 6.405 1.00 89.31 106 MET A O 1
ATOM 866 N N . ARG A 1 107 ? -14.549 -7.187 6.899 1.00 76.75 107 ARG A N 1
ATOM 867 C CA . ARG A 1 107 ? -15.582 -6.870 7.887 1.00 76.75 107 ARG A CA 1
ATOM 868 C C . ARG A 1 107 ? -14.924 -6.645 9.260 1.00 76.75 107 ARG A C 1
ATOM 870 O O . ARG A 1 107 ? -14.057 -7.451 9.611 1.00 76.75 107 ARG A O 1
ATOM 877 N N . PRO A 1 108 ? -15.299 -5.578 9.995 1.00 67.19 108 PRO A N 1
ATOM 878 C CA . PRO A 1 108 ? -14.749 -5.267 11.314 1.00 67.19 108 PRO A CA 1
ATOM 879 C C . PRO A 1 108 ? -14.980 -6.338 12.374 1.00 67.19 108 PRO A C 1
ATOM 881 O O . PRO A 1 108 ? -15.843 -7.228 12.218 1.00 67.19 108 PRO A O 1
#

pLDDT: mean 74.38, std 16.29, range [35.34, 97.31]

Secondary structure (DSSP, 8-state):
-PPP------PPPHHHHHHHHHHHHHHHHHHTT-----S-----HHHHHS---S----S-------TT------HHHHTTS------TT--HHHHHHHHHHHHHH---

Organism: Mucuna pruriens (NCBI:txid157652)

Sequence (108 aa):
MTRSSTDPLHAFDSEIEITLRRIRKNRKTIINSEPGQTENHDRTLKELATPDVVYQPWCIQYPQLEPAQTYELKSGLIHLLPKFHGLVGEDPHKHLKEFHVVCSTMRP

Foldseek 3Di:
DDDDPPDPDDDDDVVVVVVVVVVVVVVVVVVVPDPDDPDDDPQDPVNVVPPPPPPPPPPDDDDDDDPPDDDDDDPVLPVQADDDPPDDPDDPVVSVVVRVVSVVPDDD

Radius of gyration: 24.89 Å; chains: 1; bounding box: 55×52×52 Å